Protein AF-A0A4P9YTQ1-F1 (afdb_monomer)

InterPro domains:
  IPR004648 Tetrapeptide transporter, OPT1/isp4 [PTHR22601] (1-137)
  IPR004813 Oligopeptide transporter, OPT superfamily [PF03169] (3-121)
  IPR004813 Oligopeptide transporter, OPT superfamily [TIGR00728] (2-123)

Secondary structure (DSSP, 8-state):
-HHHHHHHH-HHHHHSTT-TTHHHHHHHHHHHHTHHHHHHHHHHSTTSGGGG--HHHHHHHHTTTTT--TTHHHHHHHHHHIIIIIIHHH-HHHHHHHHHHHHHHHHHHHHHHHHHHIIIIITTT-----TTTS-SSS-----

Structure (mmCIF, N/CA/C/O backbone):
data_AF-A0A4P9YTQ1-F1
#
_entry.id   AF-A0A4P9YTQ1-F1
#
loop_
_atom_site.group_PDB
_atom_site.id
_atom_site.type_symbol
_atom_site.label_atom_id
_atom_site.label_alt_id
_atom_site.label_comp_id
_atom_site.label_asym_id
_atom_site.label_entity_id
_atom_site.label_seq_id
_atom_site.pdbx_PDB_ins_code
_atom_site.Cartn_x
_atom_site.Cartn_y
_atom_site.Cartn_z
_atom_site.occupancy
_atom_site.B_iso_or_equiv
_atom_site.auth_seq_id
_atom_site.auth_comp_id
_atom_site.auth_asym_id
_atom_site.auth_atom_id
_atom_site.pdbx_PDB_model_num
ATOM 1 N N . SER A 1 1 ? 4.374 -14.807 -12.878 1.00 40.28 1 SER A N 1
ATOM 2 C CA . SER A 1 1 ? 3.563 -15.947 -13.356 1.00 40.28 1 SER A CA 1
ATOM 3 C C . SER A 1 1 ? 3.804 -17.171 -12.488 1.00 40.28 1 SER A C 1
ATOM 5 O O . SER A 1 1 ? 4.802 -17.851 -12.670 1.00 40.28 1 SER A O 1
ATOM 7 N N . ALA A 1 2 ? 2.936 -17.429 -11.506 1.00 48.66 2 ALA A N 1
ATOM 8 C CA . ALA A 1 2 ? 3.085 -18.565 -10.589 1.00 48.66 2 ALA A CA 1
ATOM 9 C C . ALA A 1 2 ? 2.720 -19.910 -11.252 1.00 48.66 2 ALA A C 1
ATOM 11 O O . ALA A 1 2 ? 3.346 -20.925 -10.969 1.00 48.66 2 ALA A O 1
ATOM 12 N N . SER A 1 3 ? 1.762 -19.917 -12.184 1.00 49.97 3 SER A N 1
ATOM 13 C CA . SER A 1 3 ? 1.232 -21.135 -12.820 1.00 49.97 3 SER A CA 1
ATOM 14 C C . SER A 1 3 ? 2.276 -21.971 -13.569 1.00 49.97 3 SER A C 1
ATOM 16 O O . SER A 1 3 ? 2.170 -23.192 -13.589 1.00 49.97 3 SER A O 1
ATOM 18 N N . VAL A 1 4 ? 3.308 -21.340 -14.135 1.00 54.00 4 VAL A N 1
ATOM 19 C CA . VAL A 1 4 ? 4.373 -22.042 -14.873 1.00 54.00 4 VAL A CA 1
ATOM 20 C C . VAL A 1 4 ? 5.320 -22.788 -13.923 1.00 54.00 4 VAL A C 1
ATOM 22 O O . VAL A 1 4 ? 5.748 -23.895 -14.230 1.00 54.00 4 VAL A O 1
ATOM 25 N N . ILE A 1 5 ? 5.591 -22.232 -12.737 1.00 57.75 5 ILE A N 1
ATOM 26 C CA . ILE A 1 5 ? 6.482 -22.843 -11.735 1.00 57.75 5 ILE A CA 1
ATOM 27 C C . ILE A 1 5 ? 5.791 -24.050 -11.081 1.00 57.75 5 ILE A C 1
ATOM 29 O O . ILE A 1 5 ? 6.356 -25.141 -11.030 1.00 57.75 5 ILE A O 1
ATOM 33 N N . TRP A 1 6 ? 4.537 -23.883 -10.649 1.00 53.69 6 TRP A N 1
ATOM 34 C CA . TRP A 1 6 ? 3.765 -24.948 -9.996 1.00 53.69 6 TRP A CA 1
ATOM 35 C C . TRP A 1 6 ? 3.328 -26.059 -10.965 1.00 53.69 6 TRP A C 1
ATOM 37 O O . TRP A 1 6 ? 3.175 -27.206 -10.550 1.00 53.69 6 TRP A O 1
ATOM 47 N N . GLY A 1 7 ? 3.155 -25.738 -12.254 1.00 60.00 7 GLY A N 1
ATOM 48 C CA . GLY A 1 7 ? 2.747 -26.697 -13.284 1.00 60.00 7 GLY A CA 1
ATOM 49 C C . GLY A 1 7 ? 3.863 -27.631 -13.765 1.00 60.00 7 GLY A C 1
ATOM 50 O O . GLY A 1 7 ? 3.584 -28.780 -14.089 1.00 60.00 7 GLY A O 1
ATOM 51 N N . VAL A 1 8 ? 5.119 -27.170 -13.788 1.00 59.69 8 VAL A N 1
ATOM 52 C CA . VAL A 1 8 ? 6.257 -27.945 -14.327 1.00 59.69 8 VAL A CA 1
ATOM 53 C C . VAL A 1 8 ? 6.943 -28.812 -13.263 1.00 59.69 8 VAL A C 1
ATOM 55 O O . VAL A 1 8 ? 7.460 -29.879 -13.583 1.00 59.69 8 VAL A O 1
ATOM 58 N N . ILE A 1 9 ? 6.947 -28.389 -11.995 1.00 63.56 9 ILE A N 1
ATOM 59 C CA . ILE A 1 9 ? 7.736 -29.050 -10.937 1.00 63.56 9 ILE A CA 1
ATOM 60 C C . ILE A 1 9 ? 6.971 -30.221 -10.287 1.00 63.56 9 ILE A C 1
ATOM 62 O O . ILE A 1 9 ? 7.587 -31.179 -9.819 1.00 63.56 9 ILE A O 1
ATOM 66 N N . GLY A 1 10 ? 5.636 -30.204 -10.330 1.00 60.91 10 GLY A N 1
ATOM 67 C CA . GLY A 1 10 ? 4.782 -31.255 -9.778 1.00 60.91 10 GLY A CA 1
ATOM 68 C C . GLY A 1 10 ? 4.659 -31.198 -8.241 1.00 60.91 10 GLY A C 1
ATOM 69 O O . GLY A 1 10 ? 5.640 -30.944 -7.535 1.00 60.91 10 GLY A O 1
ATOM 70 N N . PRO A 1 11 ? 3.464 -31.465 -7.676 1.00 58.41 11 PRO A N 1
ATOM 71 C CA . PRO A 1 11 ? 3.182 -31.248 -6.253 1.00 58.41 11 PRO A CA 1
ATOM 72 C C . PRO A 1 11 ? 4.056 -32.095 -5.317 1.00 58.41 11 PRO A C 1
ATOM 74 O O . PRO A 1 11 ? 4.454 -31.611 -4.261 1.00 58.41 11 PRO A O 1
ATOM 77 N N . ASN A 1 12 ? 4.445 -33.310 -5.724 1.00 58.66 12 ASN A N 1
ATOM 78 C CA . ASN A 1 12 ? 5.297 -34.187 -4.911 1.00 58.66 12 ASN A CA 1
ATOM 79 C C . ASN A 1 12 ? 6.733 -33.670 -4.740 1.00 58.66 12 ASN A C 1
ATOM 81 O O . ASN A 1 12 ? 7.335 -33.912 -3.699 1.00 58.66 12 ASN A O 1
ATOM 85 N N . ARG A 1 13 ? 7.288 -32.941 -5.718 1.00 61.00 13 ARG A N 1
ATOM 86 C CA . ARG A 1 13 ? 8.648 -32.380 -5.611 1.00 61.00 13 ARG A CA 1
ATOM 87 C C . ARG A 1 13 ? 8.690 -31.025 -4.910 1.00 61.00 13 ARG A C 1
ATOM 89 O O . ARG A 1 13 ? 9.741 -30.638 -4.416 1.00 61.00 13 ARG A O 1
ATOM 96 N N . MET A 1 14 ? 7.561 -30.320 -4.831 1.00 58.59 14 MET A N 1
ATOM 97 C CA . MET A 1 14 ? 7.468 -29.067 -4.077 1.00 58.59 14 MET A CA 1
ATOM 98 C C . MET A 1 14 ? 7.077 -29.313 -2.614 1.00 58.59 14 MET A C 1
ATOM 100 O O . MET A 1 14 ? 7.716 -28.772 -1.718 1.00 58.59 14 MET A O 1
ATOM 104 N N . PHE A 1 15 ? 6.082 -30.165 -2.362 1.00 58.31 15 PHE A N 1
ATOM 105 C CA . PHE A 1 15 ? 5.424 -30.313 -1.057 1.00 58.31 15 PHE A CA 1
ATOM 106 C C . PHE A 1 15 ? 5.556 -31.709 -0.422 1.00 58.31 15 PHE A C 1
ATOM 108 O O . PHE A 1 15 ? 5.059 -31.921 0.681 1.00 58.31 15 PHE A O 1
ATOM 115 N N . GLY A 1 16 ? 6.194 -32.667 -1.103 1.00 62.72 16 GLY A N 1
ATOM 116 C CA . GLY A 1 16 ? 6.436 -34.016 -0.579 1.00 62.72 16 GLY A CA 1
ATOM 117 C C . GLY A 1 16 ? 7.599 -34.090 0.419 1.00 62.72 16 GLY A C 1
ATOM 118 O O . GLY A 1 16 ? 8.229 -33.085 0.742 1.00 62.72 16 GLY A O 1
ATOM 119 N N . SER A 1 17 ? 7.911 -35.300 0.896 1.00 59.66 17 SER A N 1
ATOM 120 C CA . SER A 1 17 ? 8.955 -35.552 1.908 1.00 59.66 17 SER A CA 1
ATOM 121 C C . SER A 1 17 ? 10.378 -35.186 1.468 1.00 59.66 17 SER A C 1
ATOM 123 O O . SER A 1 17 ? 11.227 -34.956 2.320 1.00 59.66 17 SER A O 1
ATOM 125 N N . GLU A 1 18 ? 10.633 -35.113 0.158 1.00 60.06 18 GLU A N 1
ATOM 126 C CA . GLU A 1 18 ? 11.929 -34.728 -0.426 1.00 60.06 18 GLU A CA 1
ATOM 127 C C . GLU A 1 18 ? 11.939 -33.294 -0.998 1.00 60.06 18 GLU A C 1
ATOM 129 O O . GLU A 1 18 ? 12.919 -32.868 -1.606 1.00 60.06 18 GLU A O 1
ATOM 134 N N . GLY A 1 19 ? 10.847 -32.536 -0.840 1.00 59.94 19 GLY A N 1
ATOM 135 C CA . GLY A 1 19 ? 10.723 -31.178 -1.371 1.00 59.94 19 GLY A CA 1
ATOM 136 C C . GLY A 1 19 ? 11.237 -30.109 -0.405 1.00 59.94 19 GLY A C 1
ATOM 137 O O . GLY A 1 19 ? 10.833 -30.066 0.757 1.00 59.94 19 GLY A O 1
ATOM 138 N N . TYR A 1 20 ? 12.053 -29.172 -0.901 1.00 61.22 20 TYR A N 1
ATOM 139 C CA . TYR A 1 20 ? 12.575 -28.037 -0.118 1.00 61.22 20 TYR A CA 1
ATOM 140 C C . TYR A 1 20 ? 11.478 -27.138 0.497 1.00 61.22 20 TYR A C 1
ATOM 142 O O . TYR A 1 20 ? 11.746 -26.424 1.462 1.00 61.22 20 TYR A O 1
ATOM 150 N N . TYR A 1 21 ? 10.239 -27.180 -0.017 1.00 59.28 21 TYR A N 1
ATOM 151 C CA . TYR A 1 21 ? 9.113 -26.365 0.464 1.00 59.28 21 TYR A CA 1
ATOM 152 C C . TYR A 1 21 ? 8.153 -27.103 1.413 1.00 59.28 21 TYR A C 1
ATOM 154 O O . TYR A 1 21 ? 7.146 -26.525 1.822 1.00 59.28 21 TYR A O 1
ATOM 162 N N . SER A 1 22 ? 8.454 -28.337 1.835 1.00 64.81 22 SER A N 1
ATOM 163 C CA . SER A 1 22 ? 7.639 -29.056 2.832 1.00 64.81 22 SER A CA 1
ATOM 164 C C . SER A 1 22 ? 7.547 -28.289 4.164 1.00 64.81 22 SER A C 1
ATOM 166 O O . SER A 1 22 ? 6.474 -28.158 4.754 1.00 64.81 22 SER A O 1
ATOM 168 N N . SER A 1 23 ? 8.639 -27.636 4.579 1.00 65.38 23 SER A N 1
ATOM 169 C CA . SER A 1 23 ? 8.671 -26.757 5.758 1.00 65.38 23 SER A CA 1
ATOM 170 C C . SER A 1 23 ? 7.763 -25.525 5.636 1.00 65.38 23 SER A C 1
ATOM 172 O O . SER A 1 23 ? 7.313 -25.000 6.653 1.00 65.38 23 SER A O 1
ATOM 174 N N . LEU A 1 24 ? 7.446 -25.067 4.416 1.00 65.38 24 LEU A N 1
ATOM 175 C CA . LEU A 1 24 ? 6.514 -23.952 4.201 1.00 65.38 24 LEU A CA 1
ATOM 176 C C . LEU A 1 24 ? 5.069 -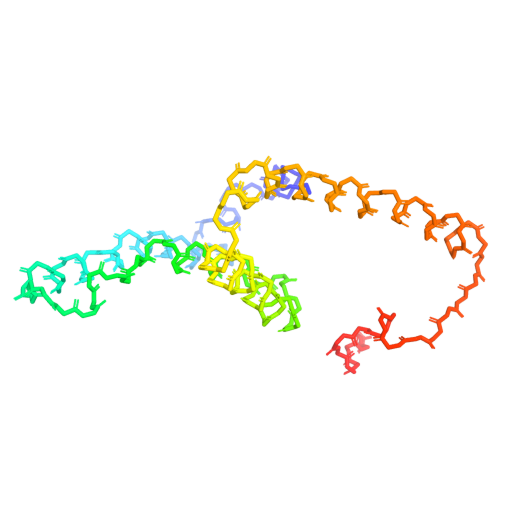24.333 4.547 1.00 65.38 24 LEU A C 1
ATOM 178 O O . LEU A 1 24 ? 4.300 -23.474 4.971 1.00 65.38 24 LEU A O 1
ATOM 182 N N . LEU A 1 25 ? 4.701 -25.611 4.425 1.00 68.88 25 LEU A N 1
ATOM 183 C CA . LEU A 1 25 ? 3.350 -26.081 4.744 1.00 68.88 25 LEU A CA 1
ATOM 184 C C . LEU A 1 25 ? 3.022 -25.907 6.231 1.00 68.88 25 LEU A C 1
ATOM 186 O O . LEU A 1 25 ? 1.889 -25.587 6.584 1.00 68.88 25 LEU A O 1
ATOM 190 N N . TRP A 1 26 ? 4.023 -26.034 7.105 1.00 69.81 26 TRP A N 1
ATOM 191 C CA . TRP A 1 26 ? 3.865 -25.809 8.543 1.00 69.81 26 TRP A CA 1
ATOM 192 C C . TRP A 1 26 ? 3.471 -24.369 8.879 1.00 69.81 26 TRP A C 1
ATOM 194 O O . TRP A 1 26 ? 2.764 -24.140 9.861 1.00 69.81 26 TRP A O 1
ATOM 204 N N . TRP A 1 27 ? 3.825 -23.397 8.035 1.00 71.75 27 TRP A N 1
ATOM 205 C CA . TRP A 1 27 ? 3.419 -22.007 8.231 1.00 71.75 27 TRP A CA 1
ATOM 206 C C . TRP A 1 27 ? 1.921 -21.773 8.006 1.00 71.75 27 TRP A C 1
ATOM 208 O O . TRP A 1 27 ? 1.392 -20.811 8.556 1.00 71.75 27 TRP A O 1
ATOM 218 N N . PHE A 1 28 ? 1.200 -22.664 7.308 1.00 70.75 28 PHE A N 1
ATOM 219 C CA . PHE A 1 28 ? -0.270 -22.620 7.287 1.00 70.75 28 PHE A CA 1
ATOM 220 C C . PHE A 1 28 ? -0.860 -22.921 8.667 1.00 70.75 28 PHE A C 1
ATOM 222 O O . PHE A 1 28 ? -1.783 -22.235 9.102 1.00 70.75 28 PHE A O 1
ATOM 229 N N . LEU A 1 29 ? -0.302 -23.905 9.380 1.00 73.44 29 LEU A N 1
ATOM 230 C CA . LEU A 1 29 ? -0.721 -24.225 10.746 1.00 73.44 29 LEU A CA 1
ATOM 231 C C . LEU A 1 29 ? -0.346 -23.104 11.713 1.00 73.44 29 LEU A C 1
ATOM 233 O O . LEU A 1 29 ? -1.161 -22.721 12.546 1.00 73.44 29 LEU A O 1
ATOM 237 N N . VAL A 1 30 ? 0.844 -22.519 11.562 1.00 72.50 30 VAL A N 1
ATOM 238 C CA . VAL A 1 30 ? 1.241 -21.336 12.338 1.00 72.50 30 VAL A CA 1
ATOM 239 C C . VAL A 1 30 ? 0.291 -20.169 12.052 1.00 72.50 30 VAL A C 1
ATOM 241 O O . VAL A 1 30 ? -0.238 -19.583 12.987 1.00 72.50 30 VAL A O 1
ATOM 244 N N . GLY A 1 31 ? -0.021 -19.872 10.789 1.00 67.38 31 GLY A N 1
ATOM 245 C CA . GLY A 1 31 ? -0.969 -18.816 10.418 1.00 67.38 31 GLY A CA 1
ATOM 246 C C . GLY A 1 31 ? -2.385 -19.036 10.964 1.00 67.38 31 GLY A C 1
ATOM 247 O O . GLY A 1 31 ? -3.036 -18.073 11.362 1.00 67.38 31 GLY A O 1
ATOM 248 N N . LEU A 1 32 ? -2.840 -20.291 11.051 1.00 73.75 32 LEU A N 1
ATOM 249 C CA . LEU A 1 32 ? -4.118 -20.666 11.668 1.00 73.75 32 LEU A CA 1
ATOM 250 C C . LEU A 1 32 ? -4.091 -20.507 13.196 1.00 73.75 32 LEU A C 1
ATOM 252 O O . LEU A 1 32 ? -5.073 -20.071 13.796 1.00 73.75 32 LEU A O 1
ATOM 256 N N . LEU A 1 33 ? -2.975 -20.865 13.834 1.00 77.19 33 LEU A N 1
ATOM 257 C CA . LEU A 1 33 ? -2.848 -20.876 15.289 1.00 77.19 33 LEU A CA 1
ATOM 258 C C . LEU A 1 33 ? -2.502 -19.508 15.874 1.00 77.19 33 LEU A C 1
ATOM 260 O O . LEU A 1 33 ? -2.931 -19.227 16.983 1.00 77.19 33 LEU A O 1
ATOM 264 N N . VAL A 1 34 ? -1.786 -18.638 15.160 1.00 74.19 34 VAL A N 1
ATOM 265 C CA . VAL A 1 34 ? -1.391 -17.300 15.637 1.00 74.19 34 VAL A CA 1
ATOM 266 C C . VAL A 1 34 ? -2.563 -16.366 16.001 1.00 74.19 34 VAL A C 1
ATOM 268 O O . VAL A 1 34 ? -2.429 -15.651 16.995 1.00 74.19 34 VAL A O 1
ATOM 271 N N . PRO A 1 35 ? -3.726 -16.329 15.318 1.00 70.06 35 PRO A N 1
ATOM 272 C CA . PRO A 1 35 ? -4.844 -15.492 15.765 1.00 70.06 35 PRO A CA 1
ATOM 273 C C . PRO A 1 35 ? -5.494 -15.985 17.071 1.00 70.06 35 PRO A C 1
ATOM 275 O O . PRO A 1 35 ? -6.095 -15.184 17.785 1.00 70.06 35 PRO A O 1
ATOM 278 N N . VAL A 1 36 ? -5.357 -17.269 17.424 1.00 74.69 36 VAL A N 1
ATOM 279 C CA . VAL A 1 36 ? -5.988 -17.883 18.607 1.00 74.69 36 VAL A CA 1
ATOM 280 C C . VAL A 1 36 ? -5.480 -17.307 19.944 1.00 74.69 36 VAL A C 1
ATOM 282 O O . VAL A 1 36 ? -6.319 -16.894 20.749 1.00 74.69 36 VAL A O 1
ATOM 285 N N . PRO A 1 37 ? -4.162 -17.206 20.223 1.00 71.56 37 PRO A N 1
ATOM 286 C CA . PRO A 1 37 ? -3.665 -16.603 21.456 1.00 71.56 37 PRO A CA 1
ATOM 287 C C . PRO A 1 37 ? -3.964 -15.103 21.530 1.00 71.56 37 PRO A C 1
ATOM 289 O O . PRO A 1 37 ? -4.290 -14.616 22.609 1.00 71.56 37 PRO A O 1
ATOM 292 N N . PHE A 1 38 ? -3.934 -14.374 20.408 1.00 67.31 38 PHE A N 1
ATOM 293 C CA . PHE A 1 38 ? -4.296 -12.951 20.380 1.00 67.31 38 PHE A CA 1
ATOM 294 C C . PHE A 1 38 ? -5.790 -12.721 20.650 1.00 67.31 38 PHE A C 1
ATOM 296 O O . PHE A 1 38 ? -6.149 -11.789 21.369 1.00 67.31 38 PHE A O 1
ATOM 303 N N . TRP A 1 39 ? -6.661 -13.599 20.147 1.00 67.25 39 TRP A N 1
ATOM 304 C CA . TRP A 1 39 ? -8.092 -13.584 20.454 1.00 67.25 39 TRP A CA 1
ATOM 305 C C . TRP A 1 39 ? -8.386 -13.959 21.916 1.00 67.25 39 TRP A C 1
ATOM 307 O O . TRP A 1 39 ? -9.221 -13.335 22.568 1.00 67.25 39 TRP A O 1
ATOM 317 N N . LEU A 1 40 ? -7.667 -14.937 22.474 1.00 71.81 40 LEU A N 1
ATOM 318 C CA . LEU A 1 40 ? -7.764 -15.285 23.897 1.0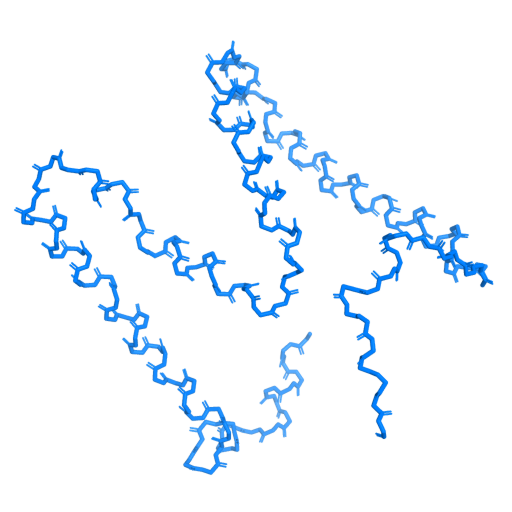0 71.81 40 LEU A CA 1
ATOM 319 C C . LEU A 1 40 ? -7.294 -14.137 24.803 1.00 71.81 40 LEU A C 1
ATOM 321 O O . LEU A 1 40 ? -7.957 -13.836 25.798 1.00 71.81 40 LEU A O 1
ATOM 325 N N . LEU A 1 41 ? -6.190 -13.466 24.453 1.00 68.44 41 LEU A N 1
ATOM 326 C CA . LEU A 1 41 ? -5.675 -12.321 25.209 1.00 68.44 41 LEU A CA 1
ATOM 327 C C . LEU A 1 41 ? -6.635 -11.125 25.165 1.00 68.44 41 LEU A C 1
ATOM 329 O O . LEU A 1 41 ? -6.893 -10.520 26.207 1.00 68.44 41 LEU A O 1
ATOM 333 N N . SER A 1 42 ? -7.203 -10.808 23.996 1.00 64.50 42 SER A N 1
ATOM 334 C CA . SER A 1 42 ? -8.146 -9.688 23.845 1.00 64.50 42 SER A CA 1
ATOM 335 C C . SER A 1 42 ? -9.461 -9.910 24.598 1.00 64.50 42 SER A C 1
ATOM 337 O O . SER A 1 42 ? -10.093 -8.949 25.042 1.00 64.50 42 SER A O 1
ATOM 339 N N . ARG A 1 43 ? -9.848 -11.177 24.802 1.00 66.75 43 ARG A N 1
ATOM 340 C CA . ARG A 1 43 ? -11.026 -11.574 25.583 1.00 66.75 43 ARG A CA 1
ATOM 341 C C . ARG A 1 43 ? -10.773 -11.587 27.093 1.00 66.75 43 ARG A C 1
ATOM 343 O O . ARG A 1 43 ? -11.717 -11.402 27.857 1.00 66.75 43 ARG A O 1
ATOM 350 N N . ARG A 1 44 ? -9.525 -11.794 27.535 1.00 70.69 44 ARG A N 1
ATOM 351 C CA . ARG A 1 44 ? -9.155 -11.811 28.963 1.00 70.69 44 ARG A CA 1
ATOM 352 C C . ARG A 1 44 ? -8.856 -10.424 29.538 1.00 70.69 44 ARG A C 1
ATOM 354 O O . ARG A 1 44 ? -9.077 -10.226 30.728 1.00 70.69 44 ARG A O 1
ATOM 361 N N . PHE A 1 45 ? -8.428 -9.473 28.708 1.00 67.31 45 PHE A N 1
ATOM 362 C CA . PHE A 1 45 ? -8.215 -8.075 29.099 1.00 67.31 45 PHE A CA 1
ATOM 363 C C . PHE A 1 45 ? -9.111 -7.121 28.288 1.00 67.31 45 PHE A C 1
ATOM 365 O O . PHE A 1 45 ? -8.643 -6.470 27.348 1.00 67.31 45 PHE A O 1
ATOM 372 N N . PRO A 1 46 ? -10.416 -7.032 28.616 1.00 56.69 46 PRO A N 1
ATOM 373 C CA . PRO A 1 46 ? -11.297 -6.066 27.978 1.00 56.69 46 PRO A CA 1
AT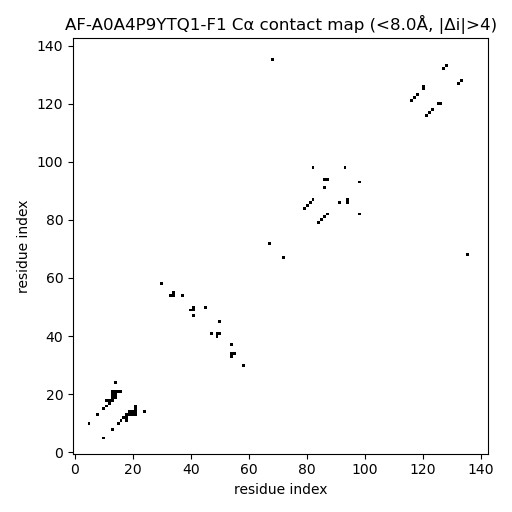OM 374 C C . PRO A 1 46 ? -10.895 -4.635 28.376 1.00 56.69 46 PRO A C 1
ATOM 376 O O . PRO A 1 46 ? -10.873 -4.304 29.558 1.00 56.69 46 PRO A O 1
ATOM 379 N N . GLY A 1 47 ? -10.565 -3.790 27.392 1.00 63.12 47 GLY A N 1
ATOM 380 C CA . GLY A 1 47 ? -10.245 -2.367 27.598 1.00 63.12 47 GLY A CA 1
ATOM 381 C C . GLY A 1 47 ? -8.772 -1.965 27.442 1.00 63.12 47 GLY A C 1
ATOM 382 O O . GLY A 1 47 ? -8.442 -0.795 27.616 1.00 63.12 47 GLY A O 1
ATOM 383 N N . THR A 1 48 ? -7.870 -2.888 27.099 1.00 63.50 48 THR A N 1
ATOM 384 C CA . THR A 1 48 ? -6.453 -2.571 26.830 1.00 63.50 48 THR A CA 1
ATOM 385 C C . THR A 1 48 ? -6.201 -2.331 25.334 1.00 63.50 48 THR A C 1
ATOM 387 O O . THR A 1 48 ? -6.932 -2.841 24.485 1.00 63.50 48 THR A O 1
ATOM 390 N N . TRP A 1 49 ? -5.124 -1.608 24.990 1.00 65.12 49 TRP A N 1
ATOM 391 C CA . TRP A 1 49 ? -4.692 -1.332 23.603 1.00 65.12 49 TRP A CA 1
ATOM 392 C C . TRP A 1 49 ? -4.597 -2.585 22.704 1.00 65.12 49 TRP A C 1
ATOM 394 O O . TRP A 1 49 ? -4.734 -2.488 21.486 1.00 65.12 49 TRP A O 1
ATOM 404 N N . LEU A 1 50 ? -4.452 -3.773 23.300 1.00 60.00 50 LEU A N 1
ATOM 405 C CA . LEU A 1 50 ? -4.406 -5.057 22.602 1.00 60.00 50 LEU A CA 1
ATOM 406 C C . LEU A 1 50 ? -5.653 -5.364 21.752 1.00 60.00 50 LEU A C 1
ATOM 408 O O . LEU A 1 50 ? -5.551 -6.155 20.820 1.00 60.00 50 LEU A O 1
ATOM 412 N N . GLN A 1 51 ? -6.806 -4.738 22.012 1.00 60.31 51 GLN A N 1
ATOM 413 C CA . GLN A 1 51 ? -7.999 -4.892 21.164 1.00 60.31 51 GLN A CA 1
ATOM 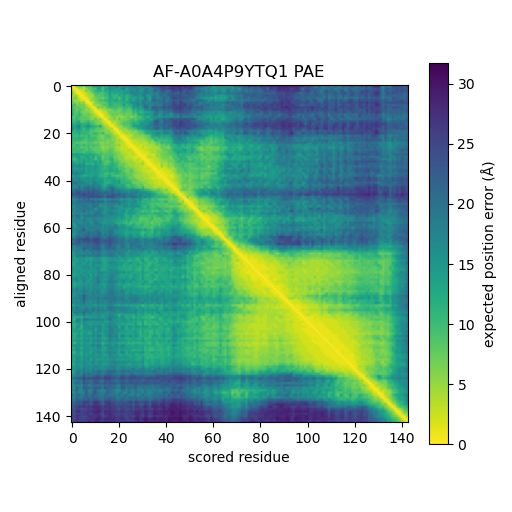414 C C . GLN A 1 51 ? -7.878 -4.196 19.798 1.00 60.31 51 GLN A C 1
ATOM 416 O O . GLN A 1 51 ? -8.585 -4.569 18.867 1.00 60.31 51 GLN A O 1
ATOM 421 N N . TYR A 1 52 ? -6.976 -3.219 19.660 1.00 63.47 52 TYR A N 1
ATOM 422 C CA . TYR A 1 52 ? -6.728 -2.516 18.395 1.00 63.47 52 TYR A CA 1
ATOM 423 C C . TYR A 1 52 ? -5.689 -3.225 17.512 1.00 63.47 52 TYR A C 1
ATOM 425 O O . TYR A 1 52 ? -5.456 -2.817 16.374 1.00 63.47 52 TYR A O 1
ATOM 433 N N . ILE A 1 53 ? -5.051 -4.287 18.018 1.00 62.25 53 ILE A N 1
ATOM 434 C CA . ILE A 1 53 ? -4.063 -5.069 17.275 1.00 62.25 53 ILE A CA 1
ATOM 435 C C . ILE A 1 53 ? -4.797 -6.146 16.474 1.00 62.25 53 ILE A C 1
ATOM 437 O O . ILE A 1 53 ? -5.141 -7.212 16.981 1.00 62.25 53 ILE A O 1
ATOM 441 N N . HIS A 1 54 ? -5.014 -5.881 15.187 1.00 64.06 54 HIS A N 1
ATOM 442 C CA . HIS A 1 54 ? -5.537 -6.877 14.257 1.00 64.06 54 HIS A CA 1
ATOM 443 C C . HIS A 1 54 ? -4.407 -7.790 13.765 1.00 64.06 54 HIS A C 1
ATOM 445 O O . HIS A 1 54 ? -3.797 -7.559 12.723 1.00 64.06 54 HIS A O 1
ATOM 451 N N . THR A 1 55 ? -4.153 -8.869 14.505 1.00 60.81 55 THR A N 1
ATOM 452 C CA . THR A 1 55 ? -3.193 -9.934 14.161 1.00 60.81 55 THR A CA 1
ATOM 453 C C . THR A 1 55 ? -3.255 -10.413 12.700 1.00 60.81 55 THR A C 1
ATOM 455 O O . THR A 1 55 ? -2.191 -10.515 12.090 1.00 60.81 55 THR A O 1
ATOM 458 N N . PRO A 1 56 ? -4.431 -10.654 12.076 1.00 62.66 56 PRO A N 1
ATOM 459 C CA . PRO A 1 56 ? -4.476 -11.055 10.665 1.00 62.66 56 PRO A CA 1
ATOM 460 C C . PRO A 1 56 ? -3.992 -9.963 9.698 1.00 62.66 56 PRO A C 1
ATOM 462 O O . PRO A 1 56 ? -3.407 -10.284 8.668 1.00 62.66 56 PRO A O 1
ATOM 465 N N . VAL A 1 57 ? -4.174 -8.681 10.033 1.00 64.56 57 VAL A N 1
ATOM 466 C CA . VAL A 1 57 ? -3.690 -7.555 9.214 1.00 64.56 57 VAL A CA 1
ATOM 467 C C . VAL A 1 57 ? -2.167 -7.468 9.279 1.00 64.56 57 VAL A C 1
ATOM 469 O O . VAL A 1 57 ? -1.521 -7.268 8.256 1.00 64.56 57 VAL A O 1
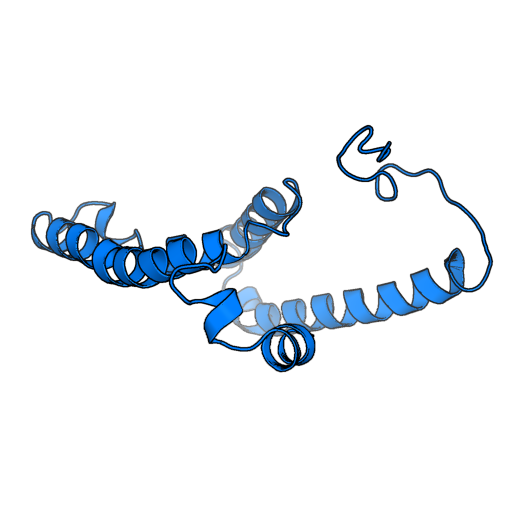ATOM 472 N N . ILE A 1 58 ? -1.587 -7.680 10.463 1.00 66.88 58 ILE A N 1
ATOM 473 C CA . ILE A 1 58 ? -0.131 -7.679 10.655 1.00 66.88 58 ILE A CA 1
ATOM 474 C C . ILE A 1 58 ? 0.509 -8.857 9.916 1.00 66.88 58 ILE A C 1
ATOM 476 O O . ILE A 1 58 ? 1.445 -8.651 9.148 1.00 66.88 58 ILE A O 1
ATOM 480 N N . LEU A 1 59 ? -0.030 -10.069 10.085 1.00 63.94 59 LEU A N 1
ATOM 481 C CA . LEU A 1 59 ? 0.463 -11.257 9.383 1.00 63.94 59 LEU A CA 1
ATOM 482 C C . LEU A 1 59 ? 0.347 -11.117 7.859 1.00 63.94 59 LEU A C 1
ATOM 484 O O . LEU A 1 59 ? 1.284 -11.460 7.137 1.00 63.94 59 LEU A O 1
ATOM 488 N N . GLY A 1 60 ? -0.769 -10.567 7.370 1.00 61.22 60 GLY A N 1
ATOM 489 C CA . GLY A 1 60 ? -0.967 -10.272 5.951 1.00 61.22 60 GLY A CA 1
ATOM 490 C C . GLY A 1 60 ? 0.021 -9.233 5.413 1.00 61.22 60 GLY A C 1
ATOM 491 O O . GLY A 1 60 ? 0.591 -9.432 4.344 1.00 61.22 60 GLY A O 1
ATOM 492 N N . ALA A 1 61 ? 0.295 -8.166 6.168 1.00 59.47 61 ALA A N 1
ATOM 493 C CA . ALA A 1 61 ? 1.268 -7.142 5.783 1.00 59.47 61 ALA A CA 1
ATOM 494 C C . ALA A 1 61 ? 2.708 -7.689 5.720 1.00 59.47 61 ALA A C 1
ATOM 496 O O . ALA A 1 61 ? 3.482 -7.301 4.843 1.00 59.47 61 ALA A O 1
ATOM 497 N N 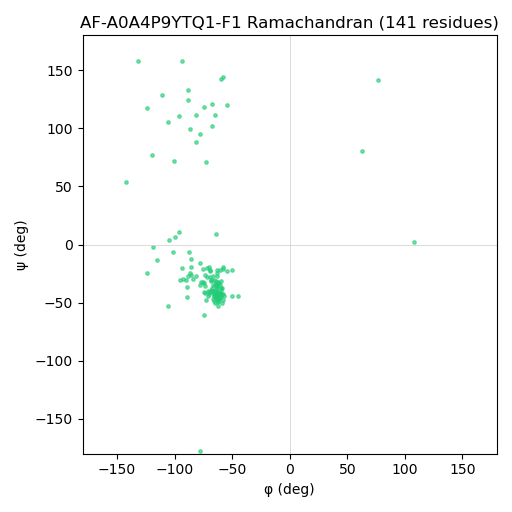. THR A 1 62 ? 3.060 -8.631 6.602 1.00 60.91 62 THR A N 1
ATOM 498 C CA . THR A 1 62 ? 4.370 -9.306 6.594 1.00 60.91 62 THR A CA 1
ATOM 499 C C . THR A 1 62 ? 4.503 -10.398 5.528 1.00 60.91 62 THR A C 1
ATOM 501 O O . THR A 1 62 ? 5.618 -10.793 5.202 1.00 60.91 62 THR A O 1
ATOM 504 N N . ALA A 1 63 ? 3.407 -10.879 4.931 1.00 59.03 63 ALA A N 1
ATOM 505 C CA . ALA A 1 63 ? 3.464 -11.924 3.902 1.00 59.03 63 ALA A CA 1
ATOM 506 C C . ALA A 1 63 ? 4.099 -11.441 2.580 1.00 59.03 63 ALA A C 1
ATOM 508 O O . ALA A 1 63 ? 4.613 -12.247 1.807 1.00 59.03 63 ALA A O 1
ATOM 509 N N . ILE A 1 64 ? 4.103 -10.126 2.335 1.00 56.94 64 ILE A N 1
ATOM 510 C CA . ILE A 1 64 ? 4.676 -9.481 1.138 1.00 56.94 64 ILE A CA 1
ATOM 511 C C . ILE A 1 64 ? 6.113 -8.983 1.413 1.00 56.94 64 ILE A C 1
ATOM 513 O O . ILE A 1 64 ? 6.699 -8.255 0.621 1.00 56.94 64 ILE A O 1
ATOM 517 N N . MET A 1 65 ? 6.700 -9.380 2.545 1.00 54.12 65 MET A N 1
ATOM 518 C CA . MET A 1 65 ? 8.038 -8.968 2.978 1.00 54.12 65 MET A CA 1
ATOM 519 C C . MET A 1 65 ? 9.219 -9.589 2.222 1.00 54.12 65 MET A C 1
ATOM 521 O O . MET A 1 65 ? 10.238 -8.911 2.130 1.00 54.12 65 MET A O 1
ATOM 525 N N . PRO A 1 66 ? 9.139 -10.789 1.610 1.00 53.22 66 PRO A N 1
ATOM 526 C CA . PRO A 1 66 ? 10.286 -11.318 0.872 1.00 53.22 66 PRO A CA 1
ATOM 527 C C . PRO A 1 66 ? 10.720 -10.500 -0.370 1.00 53.22 66 PRO A C 1
ATOM 529 O O . PRO A 1 66 ? 11.913 -10.507 -0.657 1.00 53.22 66 PRO A O 1
ATOM 532 N N . PRO A 1 67 ? 9.827 -9.807 -1.117 1.00 53.81 67 PRO A N 1
ATOM 533 C CA . PRO A 1 67 ? 10.230 -8.999 -2.281 1.00 53.81 67 PRO A CA 1
ATOM 534 C C . PRO A 1 67 ? 10.325 -7.474 -2.062 1.00 53.81 67 PRO A C 1
ATOM 536 O O . PRO A 1 67 ? 10.715 -6.773 -2.995 1.00 53.81 67 PRO A O 1
ATOM 539 N N . ALA A 1 68 ? 9.933 -6.926 -0.907 1.00 55.72 68 ALA A N 1
ATOM 540 C CA . ALA A 1 68 ? 9.835 -5.474 -0.731 1.00 55.72 68 ALA A CA 1
ATOM 541 C C . ALA A 1 68 ? 11.159 -4.858 -0.248 1.00 55.72 68 ALA A C 1
ATOM 543 O O . ALA A 1 68 ? 11.688 -5.230 0.800 1.00 55.72 68 ALA A O 1
ATOM 544 N N . GLN A 1 69 ? 11.677 -3.878 -0.997 1.00 58.62 69 GLN A N 1
ATOM 545 C CA . GLN A 1 69 ? 12.862 -3.114 -0.601 1.00 58.62 69 GLN A CA 1
ATOM 546 C C . GLN A 1 69 ? 12.629 -2.435 0.766 1.00 58.62 69 GLN A C 1
ATOM 548 O O . GLN A 1 69 ? 11.516 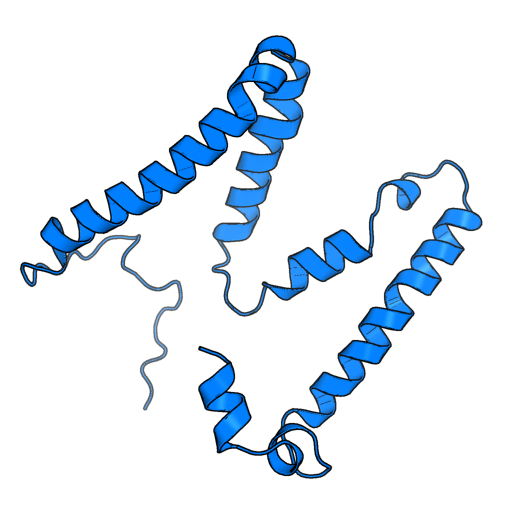-1.956 1.016 1.00 58.62 69 GLN A O 1
ATOM 553 N N . PRO A 1 70 ? 13.647 -2.319 1.647 1.00 60.28 70 PRO A N 1
ATOM 554 C CA . PRO A 1 70 ? 13.496 -1.753 2.996 1.00 60.28 70 PRO A CA 1
ATOM 555 C C . PRO A 1 70 ? 12.876 -0.347 3.030 1.00 60.28 70 PRO A C 1
ATOM 557 O O . PRO A 1 70 ? 12.284 0.048 4.032 1.00 60.28 70 PRO A O 1
ATOM 560 N N . VAL A 1 71 ? 12.973 0.397 1.925 1.00 67.31 71 VAL A N 1
ATOM 561 C CA . VAL A 1 71 ? 12.401 1.740 1.745 1.00 67.31 71 VAL A CA 1
ATOM 562 C C . VAL A 1 71 ? 10.882 1.756 1.531 1.00 67.31 71 VAL A C 1
ATOM 564 O O . VAL A 1 71 ? 10.237 2.775 1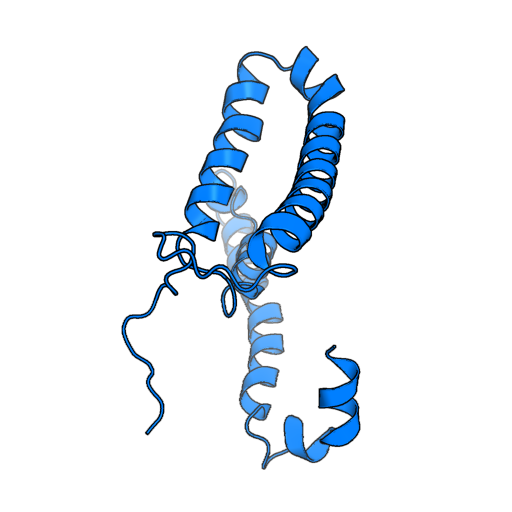.782 1.00 67.31 71 VAL A O 1
ATOM 567 N N . MET A 1 72 ? 10.273 0.647 1.103 1.00 69.62 72 MET A N 1
ATOM 568 C CA . MET A 1 72 ? 8.840 0.594 0.787 1.00 69.62 72 MET A CA 1
ATOM 569 C C . MET A 1 72 ? 7.959 0.696 2.037 1.00 69.62 72 MET A C 1
ATOM 571 O O . MET A 1 72 ? 6.979 1.439 2.048 1.00 69.62 72 MET A O 1
ATOM 575 N N . TYR A 1 73 ? 8.329 0.006 3.115 1.00 70.19 73 TYR A N 1
ATOM 576 C CA . TYR A 1 73 ? 7.580 -0.009 4.374 1.00 70.19 73 TYR A CA 1
ATOM 577 C C . TYR A 1 73 ? 7.465 1.349 5.078 1.00 70.19 73 TYR A C 1
ATOM 579 O O . TYR A 1 73 ? 6.336 1.754 5.376 1.00 70.19 73 TYR A O 1
ATOM 587 N N . PRO A 1 74 ? 8.565 2.085 5.342 1.00 78.44 74 PRO A N 1
ATOM 588 C CA . PRO A 1 74 ? 8.465 3.399 5.967 1.00 78.44 74 PRO A CA 1
ATOM 589 C C . PRO A 1 74 ? 7.704 4.377 5.071 1.00 78.44 74 PRO A C 1
ATOM 591 O O . PRO A 1 74 ? 6.930 5.181 5.579 1.00 78.44 74 PRO A O 1
ATOM 594 N N . THR A 1 75 ? 7.848 4.272 3.747 1.00 79.00 75 THR A N 1
ATOM 595 C CA . THR A 1 75 ? 7.129 5.132 2.800 1.00 79.00 75 THR A CA 1
ATOM 596 C C . THR A 1 75 ? 5.627 4.857 2.830 1.00 79.00 75 THR A C 1
ATOM 598 O O . THR A 1 75 ? 4.839 5.792 2.957 1.00 79.00 75 THR A O 1
ATOM 601 N N . TRP A 1 76 ? 5.209 3.587 2.799 1.00 78.75 76 TRP A N 1
ATOM 602 C CA . TRP A 1 76 ? 3.795 3.222 2.915 1.00 78.75 76 TRP A CA 1
ATOM 603 C C . TRP A 1 76 ? 3.207 3.667 4.255 1.00 78.75 76 TRP A C 1
ATOM 605 O O . TRP A 1 76 ? 2.120 4.243 4.288 1.00 78.75 76 TRP A O 1
ATOM 615 N N . PHE A 1 77 ? 3.947 3.479 5.350 1.00 81.81 77 PHE A N 1
ATOM 616 C CA . PHE A 1 77 ? 3.526 3.939 6.669 1.00 81.81 77 PHE A CA 1
ATOM 617 C C . PHE A 1 77 ? 3.383 5.464 6.729 1.00 81.81 77 PHE A C 1
ATOM 619 O O . PHE A 1 77 ? 2.374 5.958 7.222 1.00 81.81 77 PHE A O 1
ATOM 626 N N . LEU A 1 78 ? 4.348 6.216 6.193 1.00 85.25 78 LEU A N 1
ATOM 627 C CA . LEU A 1 78 ? 4.310 7.680 6.153 1.00 85.25 78 LEU A CA 1
ATOM 628 C C . LEU A 1 78 ? 3.130 8.194 5.328 1.00 85.25 78 LEU A C 1
ATOM 630 O O . LEU A 1 78 ? 2.374 9.041 5.803 1.00 85.25 78 LEU A O 1
ATOM 634 N N . VAL A 1 79 ? 2.938 7.664 4.118 1.00 85.56 79 VAL A N 1
ATOM 635 C CA . VAL A 1 79 ? 1.816 8.044 3.247 1.00 85.56 79 VAL A CA 1
ATOM 636 C C . VAL A 1 79 ? 0.490 7.683 3.917 1.00 85.56 79 VAL A C 1
ATOM 638 O O . VAL A 1 79 ? -0.398 8.529 4.017 1.00 85.56 79 VAL A O 1
ATOM 641 N N . GLY A 1 80 ? 0.376 6.469 4.459 1.00 84.75 80 GLY A N 1
ATOM 642 C CA . GLY A 1 80 ? -0.793 6.027 5.214 1.00 84.75 80 GLY A CA 1
ATOM 643 C C . GLY A 1 80 ? -1.086 6.933 6.409 1.00 84.75 80 GLY A C 1
ATOM 644 O O . GLY A 1 80 ? -2.222 7.354 6.592 1.00 84.75 80 GLY A O 1
ATOM 645 N N . PHE A 1 81 ? -0.072 7.317 7.182 1.00 85.94 81 PHE A N 1
ATOM 646 C CA . PHE A 1 81 ? -0.226 8.221 8.319 1.00 85.94 81 PHE A CA 1
ATOM 647 C C . PHE A 1 81 ? -0.693 9.618 7.887 1.00 85.94 81 PHE A C 1
ATOM 649 O O . PHE A 1 81 ? -1.643 10.159 8.451 1.00 85.94 81 PHE A O 1
ATOM 656 N N . ILE A 1 82 ? -0.094 10.201 6.848 1.00 86.88 82 ILE A N 1
ATOM 657 C CA . ILE A 1 82 ? -0.488 11.530 6.359 1.00 86.88 82 ILE A CA 1
ATOM 658 C C . ILE A 1 82 ? -1.944 11.515 5.876 1.00 86.88 82 ILE A C 1
ATOM 660 O O . ILE A 1 82 ? -2.743 12.355 6.296 1.00 86.88 82 ILE A O 1
ATOM 664 N N . PHE A 1 83 ? -2.324 10.549 5.039 1.00 82.62 83 PHE A N 1
ATOM 665 C CA . PHE A 1 83 ? -3.673 10.502 4.475 1.00 82.62 83 PHE A CA 1
ATOM 666 C C . PHE A 1 83 ? -4.729 10.065 5.487 1.00 82.62 83 PHE A C 1
ATOM 668 O O . PHE A 1 83 ? -5.805 10.661 5.544 1.00 82.62 83 PHE A O 1
ATOM 675 N N . GLN A 1 84 ? -4.430 9.060 6.308 1.00 82.06 84 GLN A N 1
ATOM 676 C CA . GLN A 1 84 ? -5.410 8.445 7.198 1.00 82.06 84 GLN A CA 1
ATOM 677 C C . GLN A 1 84 ? -5.504 9.129 8.565 1.00 82.06 84 GLN A C 1
ATOM 679 O O . GLN A 1 84 ? -6.569 9.086 9.176 1.00 82.06 84 GLN A O 1
ATOM 684 N N . PHE A 1 85 ? -4.432 9.769 9.048 1.00 80.44 85 PHE A N 1
ATOM 685 C CA . PHE A 1 85 ? -4.413 10.438 10.353 1.00 80.44 85 PHE A CA 1
ATOM 686 C C . PHE A 1 85 ? -4.472 11.962 10.226 1.00 80.44 85 PHE A C 1
ATOM 688 O O . PHE A 1 85 ? -5.351 12.591 10.815 1.00 80.44 85 PHE A O 1
ATOM 695 N N . VAL A 1 86 ? -3.581 12.571 9.437 1.00 85.19 86 VAL A N 1
ATOM 696 C CA . VAL A 1 86 ? -3.496 14.039 9.334 1.00 85.19 86 VAL A CA 1
ATOM 697 C C . VAL A 1 86 ? -4.661 14.584 8.507 1.00 85.19 86 VAL A C 1
ATOM 699 O O . VAL A 1 86 ? -5.499 15.329 9.016 1.00 85.19 86 VAL A O 1
ATOM 702 N N . ILE A 1 87 ? -4.777 14.183 7.243 1.00 83.25 87 ILE A N 1
ATOM 703 C CA . ILE A 1 87 ? -5.791 14.734 6.333 1.00 83.25 87 ILE A CA 1
ATOM 704 C C . ILE A 1 87 ? -7.207 14.392 6.810 1.00 83.25 87 ILE A C 1
ATOM 706 O O . ILE A 1 87 ? -8.087 15.256 6.779 1.00 83.25 87 ILE A O 1
ATOM 710 N N . TYR A 1 88 ? -7.412 13.182 7.334 1.00 82.44 88 TYR A N 1
ATOM 711 C CA . TYR A 1 88 ? -8.682 12.785 7.941 1.00 82.44 88 TYR A CA 1
ATOM 712 C C . TYR A 1 88 ? -9.092 13.697 9.111 1.00 82.44 88 TYR A C 1
ATOM 714 O O . TYR A 1 88 ? -10.250 14.106 9.194 1.00 82.44 88 TYR A O 1
ATOM 722 N N . ARG A 1 89 ? -8.149 14.065 9.995 1.00 80.69 89 ARG A N 1
ATOM 723 C CA . ARG A 1 89 ? -8.430 14.876 11.192 1.00 80.69 89 ARG A CA 1
ATOM 724 C C . ARG A 1 89 ? -8.603 16.366 10.894 1.00 80.69 89 ARG A C 1
ATOM 726 O O . ARG A 1 89 ? -9.419 17.009 11.544 1.00 80.69 89 ARG A O 1
ATOM 733 N N . TYR A 1 90 ? -7.871 16.915 9.923 1.00 83.62 90 TYR A N 1
ATOM 734 C CA . TYR A 1 90 ? -7.929 18.348 9.600 1.00 83.62 90 TYR A CA 1
ATOM 735 C C . TYR A 1 90 ? -8.947 18.698 8.503 1.00 83.62 90 TYR A C 1
ATOM 737 O O . TYR A 1 90 ? -9.466 19.815 8.489 1.00 83.62 90 TYR A O 1
ATOM 745 N N . ARG A 1 91 ? -9.236 17.790 7.555 1.00 84.62 91 ARG A N 1
ATOM 746 C CA . ARG A 1 91 ? -10.069 18.069 6.365 1.00 84.62 91 ARG A CA 1
ATOM 747 C C . ARG A 1 91 ? -10.968 16.886 5.981 1.00 84.62 91 ARG A C 1
ATOM 749 O O . ARG A 1 91 ? -11.011 16.472 4.824 1.00 84.62 91 ARG A O 1
ATOM 756 N N . HIS A 1 92 ? -11.752 16.395 6.939 1.00 82.38 92 HIS A N 1
ATOM 757 C CA . HIS A 1 92 ? -12.643 15.233 6.782 1.00 82.38 92 HIS A CA 1
ATOM 758 C C . HIS A 1 92 ? -13.570 15.289 5.549 1.00 82.38 92 HIS A C 1
ATOM 760 O O . HIS A 1 92 ? -13.662 14.322 4.790 1.00 82.38 92 HIS A O 1
ATOM 766 N N . GLN A 1 93 ? -14.195 16.444 5.284 1.00 84.00 93 GLN A N 1
ATOM 767 C CA . GLN A 1 93 ? -15.089 16.620 4.128 1.00 84.00 93 GLN A CA 1
ATOM 768 C C . GLN A 1 93 ? -14.366 16.462 2.782 1.00 84.00 93 GLN A C 1
ATOM 770 O O . GLN A 1 93 ? -14.918 15.901 1.837 1.00 84.00 93 GLN A O 1
ATOM 775 N N . TRP A 1 94 ? -13.121 16.940 2.691 1.00 86.38 94 TRP A N 1
ATOM 776 C CA . TRP A 1 94 ? -12.303 16.766 1.491 1.00 86.38 94 TRP A CA 1
ATOM 777 C C . TRP A 1 94 ? -11.868 15.309 1.347 1.00 86.38 94 TRP A C 1
ATOM 779 O O . TRP A 1 94 ? -11.991 14.734 0.268 1.00 86.38 94 TRP A O 1
ATOM 789 N N . TRP A 1 95 ? -11.431 14.697 2.449 1.00 87.00 95 TRP A N 1
ATOM 790 C CA . TRP A 1 95 ? -10.979 13.310 2.471 1.00 87.00 95 TRP A CA 1
ATOM 791 C C . TRP A 1 95 ? -12.067 12.348 1.977 1.00 87.00 95 TRP A C 1
ATOM 793 O O . TRP A 1 95 ? -11.829 11.564 1.064 1.00 87.00 95 TRP A O 1
ATOM 803 N N . THR A 1 96 ? -13.294 12.483 2.486 1.00 83.19 96 THR A N 1
ATOM 804 C CA . THR A 1 96 ? -14.420 11.606 2.115 1.00 83.19 96 THR A CA 1
ATOM 805 C C . THR A 1 96 ? -14.760 11.679 0.622 1.00 83.19 96 THR A C 1
ATOM 807 O O . THR A 1 96 ? -15.152 10.679 0.028 1.00 83.19 96 THR A O 1
ATOM 810 N N . LYS A 1 97 ? -14.590 12.849 -0.007 1.00 86.12 97 LYS A N 1
ATOM 811 C CA . LYS A 1 97 ? -14.942 13.057 -1.418 1.00 86.12 97 LYS A CA 1
ATOM 812 C C . LYS A 1 97 ? -13.803 12.728 -2.386 1.00 86.12 97 LYS A C 1
ATOM 814 O O . LYS A 1 97 ? -14.066 12.226 -3.474 1.00 86.12 97 LYS A O 1
ATOM 819 N N . TYR A 1 98 ? -12.556 13.024 -2.019 1.00 86.19 98 TYR A N 1
ATOM 820 C CA . TYR A 1 98 ? -11.433 13.027 -2.965 1.00 86.19 98 TYR A CA 1
ATOM 821 C C . TYR A 1 98 ? -10.359 11.973 -2.695 1.00 86.19 98 TYR A C 1
ATOM 823 O O . TYR A 1 98 ? -9.559 11.721 -3.590 1.00 86.19 98 TYR A O 1
ATOM 831 N N . ASN A 1 99 ? -10.333 11.317 -1.530 1.00 88.44 99 ASN A N 1
ATOM 832 C CA . ASN A 1 99 ? -9.278 10.347 -1.212 1.00 88.44 99 ASN A CA 1
ATOM 833 C C . ASN A 1 99 ? -9.246 9.170 -2.204 1.00 88.44 99 ASN A C 1
ATOM 835 O O . ASN A 1 99 ? -8.182 8.787 -2.681 1.00 88.44 99 ASN A O 1
ATOM 839 N N . TYR A 1 100 ? -10.417 8.646 -2.576 1.00 85.94 100 TYR A N 1
ATOM 840 C CA . TYR A 1 100 ? -10.509 7.566 -3.561 1.00 85.94 100 TYR A CA 1
ATOM 841 C C . TYR A 1 100 ? -10.065 8.015 -4.962 1.00 85.94 100 TYR A C 1
ATOM 843 O O . TYR A 1 100 ? -9.285 7.328 -5.616 1.00 85.94 100 TYR A O 1
ATOM 851 N N . VAL A 1 101 ? -10.503 9.203 -5.394 1.00 91.00 101 VAL A N 1
ATOM 852 C CA . VAL A 1 101 ? -10.126 9.775 -6.698 1.00 91.00 101 VAL A CA 1
ATOM 853 C C . VAL A 1 101 ? -8.621 10.028 -6.767 1.00 91.00 101 VAL A C 1
ATOM 855 O O . VAL A 1 101 ? -7.998 9.727 -7.778 1.00 91.00 101 VAL A O 1
ATOM 858 N N . LEU A 1 102 ? -8.020 10.529 -5.687 1.00 88.25 102 LEU A N 1
ATOM 859 C CA . LEU A 1 102 ? -6.579 10.738 -5.608 1.00 88.25 102 LEU A CA 1
ATOM 860 C C . LEU A 1 102 ? -5.809 9.415 -5.663 1.00 88.25 102 LEU A C 1
ATOM 862 O O . LEU A 1 102 ? -4.811 9.333 -6.369 1.00 88.25 102 LEU A O 1
ATOM 866 N N . SER A 1 103 ? -6.276 8.380 -4.960 1.00 88.50 103 SER A N 1
ATOM 867 C CA . SER A 1 103 ? -5.663 7.049 -5.028 1.00 88.50 103 SER A CA 1
ATOM 868 C C . SER A 1 103 ? -5.686 6.495 -6.454 1.00 88.50 103 SER A C 1
ATOM 870 O O . SER A 1 103 ? -4.672 5.986 -6.922 1.00 88.50 103 SER A O 1
ATOM 872 N N . ALA A 1 104 ? -6.813 6.630 -7.159 1.00 89.62 104 ALA A N 1
ATOM 873 C CA . ALA A 1 104 ? -6.927 6.219 -8.557 1.00 89.62 104 ALA A CA 1
ATOM 874 C C . ALA A 1 104 ? -6.027 7.062 -9.481 1.00 89.62 104 ALA A C 1
ATOM 876 O O . ALA A 1 104 ? -5.376 6.529 -10.378 1.00 89.62 104 ALA A O 1
ATOM 877 N N . ALA A 1 105 ? -5.941 8.372 -9.234 1.00 92.50 105 ALA A N 1
ATOM 878 C CA . ALA A 1 105 ? -5.067 9.268 -9.982 1.00 92.50 105 ALA A CA 1
ATOM 879 C C . ALA A 1 105 ? -3.586 8.900 -9.804 1.00 92.50 105 ALA A C 1
ATOM 881 O O . ALA A 1 105 ? -2.855 8.865 -10.790 1.00 92.50 105 ALA A O 1
ATOM 882 N N . LEU A 1 106 ? -3.149 8.573 -8.584 1.00 90.69 106 LEU A N 1
ATOM 883 C CA . LEU A 1 106 ? -1.778 8.138 -8.311 1.00 90.69 106 LEU A CA 1
ATOM 884 C C . LEU A 1 106 ? -1.436 6.834 -9.040 1.00 90.69 106 LEU A C 1
ATOM 886 O O . LEU A 1 106 ? -0.383 6.769 -9.668 1.00 90.69 106 LEU A O 1
ATOM 890 N N . ASP A 1 107 ? -2.329 5.843 -9.027 1.00 91.06 107 ASP A N 1
ATOM 891 C CA . ASP A 1 107 ? -2.117 4.571 -9.734 1.00 91.06 107 ASP A CA 1
ATOM 892 C C . ASP A 1 107 ? -2.010 4.780 -11.256 1.00 91.06 107 ASP A C 1
ATOM 894 O O . ASP A 1 107 ? -1.052 4.345 -11.901 1.00 91.06 107 ASP A O 1
ATOM 898 N N . SER A 1 108 ? -2.917 5.581 -11.825 1.00 93.31 108 SER A N 1
ATOM 899 C CA . SER A 1 108 ? -2.843 5.958 -13.242 1.00 93.31 108 SER A CA 1
ATOM 900 C C . SER A 1 108 ? -1.588 6.778 -13.576 1.00 93.31 108 SER A C 1
ATOM 902 O O . SER A 1 108 ? -0.989 6.595 -14.635 1.00 93.31 108 SER A O 1
ATOM 904 N N . GLY A 1 109 ? -1.140 7.642 -12.661 1.00 92.56 109 GLY A N 1
ATOM 905 C CA . GLY A 1 109 ? 0.064 8.453 -12.815 1.00 92.56 109 GLY A CA 1
ATOM 906 C C . GLY A 1 109 ? 1.335 7.610 -12.837 1.00 92.56 109 GLY A C 1
ATOM 907 O O . GLY A 1 109 ? 2.210 7.868 -13.659 1.00 92.56 109 GLY A O 1
ATOM 908 N N . VAL A 1 110 ? 1.420 6.569 -12.001 1.00 91.38 110 VAL A N 1
ATOM 909 C CA . VAL A 1 110 ? 2.535 5.607 -12.020 1.00 91.38 110 VAL A CA 1
ATOM 910 C C . VAL A 1 110 ? 2.578 4.858 -13.351 1.00 91.38 110 VAL A C 1
ATOM 912 O O . VAL A 1 110 ? 3.650 4.740 -13.945 1.00 91.38 110 VAL A O 1
ATOM 915 N N . ALA A 1 111 ? 1.427 4.417 -13.866 1.00 91.88 111 ALA A N 1
ATOM 916 C CA . ALA A 1 111 ? 1.356 3.758 -15.170 1.00 91.88 111 ALA A CA 1
ATOM 917 C C . ALA A 1 111 ? 1.836 4.678 -16.308 1.00 91.88 111 ALA A C 1
ATOM 919 O O . ALA A 1 111 ? 2.655 4.272 -17.134 1.00 91.88 111 ALA A O 1
ATOM 920 N N . ILE A 1 112 ? 1.388 5.938 -16.323 1.00 94.31 112 ILE A N 1
ATOM 921 C CA . ILE A 1 112 ? 1.814 6.935 -17.317 1.00 94.31 112 ILE A CA 1
ATOM 922 C C . ILE A 1 112 ? 3.312 7.238 -17.181 1.00 94.31 112 ILE A C 1
ATOM 924 O O . ILE A 1 112 ? 4.026 7.263 -18.184 1.00 94.31 112 ILE A O 1
ATOM 928 N N . ALA A 1 113 ? 3.812 7.425 -15.957 1.00 92.25 113 ALA A N 1
ATOM 929 C CA . ALA A 1 113 ? 5.230 7.659 -15.702 1.00 92.25 113 ALA A CA 1
ATOM 930 C C . ALA A 1 113 ? 6.094 6.490 -16.198 1.00 92.25 113 ALA A C 1
ATOM 932 O O . ALA A 1 113 ? 7.137 6.723 -16.804 1.00 92.25 113 ALA A O 1
ATOM 933 N N . GLY A 1 114 ? 5.635 5.247 -16.022 1.00 89.50 114 GLY A N 1
ATOM 934 C CA . GLY A 1 114 ? 6.303 4.058 -16.555 1.00 89.50 114 GLY A CA 1
ATOM 935 C C . GLY A 1 114 ? 6.455 4.092 -18.077 1.00 89.50 114 GLY A C 1
ATOM 936 O O . GLY A 1 114 ? 7.535 3.803 -18.589 1.00 89.50 114 GLY A O 1
ATOM 937 N N . ILE A 1 115 ? 5.417 4.523 -18.802 1.00 91.75 115 ILE A N 1
ATOM 938 C CA . ILE A 1 115 ? 5.466 4.682 -20.265 1.00 91.75 115 ILE A CA 1
ATOM 939 C C . ILE A 1 115 ? 6.489 5.757 -20.658 1.00 91.75 115 ILE A C 1
ATOM 941 O O . ILE A 1 115 ? 7.303 5.539 -21.555 1.00 91.75 115 ILE A O 1
ATOM 945 N N . VAL A 1 116 ? 6.489 6.902 -19.971 1.00 90.56 116 VAL A N 1
ATOM 946 C CA . VAL A 1 116 ? 7.435 7.998 -20.240 1.00 90.56 116 VAL A CA 1
ATOM 947 C C . VAL A 1 116 ? 8.879 7.556 -19.990 1.00 90.56 116 VAL A C 1
ATOM 949 O O . VAL A 1 116 ? 9.742 7.780 -20.836 1.00 90.56 116 VAL A O 1
ATOM 952 N N . ILE A 1 117 ? 9.142 6.888 -18.864 1.00 86.94 117 ILE A N 1
ATOM 953 C CA . ILE A 1 117 ? 10.469 6.363 -18.508 1.00 86.94 117 ILE A CA 1
ATOM 954 C C . ILE A 1 117 ? 10.932 5.324 -19.534 1.00 86.94 117 ILE A C 1
ATOM 956 O O . ILE A 1 117 ? 12.096 5.341 -19.932 1.00 86.94 117 ILE A O 1
ATOM 960 N N . PHE A 1 118 ? 10.035 4.453 -20.003 1.00 85.12 118 PHE A N 1
ATOM 961 C CA . PHE A 1 118 ? 10.349 3.460 -21.029 1.00 85.12 118 PHE A CA 1
ATOM 962 C C . PHE A 1 118 ? 10.840 4.118 -22.326 1.00 85.12 118 PHE A C 1
ATOM 964 O O . PHE A 1 118 ? 11.913 3.774 -22.822 1.00 85.12 118 PHE A O 1
ATOM 971 N N . PHE A 1 119 ? 10.113 5.109 -22.847 1.00 85.56 119 PHE A N 1
ATOM 972 C CA . PHE A 1 119 ? 10.533 5.814 -24.062 1.00 85.56 119 PHE A CA 1
ATOM 973 C C . PHE A 1 119 ? 11.785 6.677 -23.859 1.00 85.56 119 PHE A C 1
ATOM 975 O O . PHE A 1 119 ? 12.576 6.819 -24.786 1.00 85.56 119 PHE A O 1
ATOM 982 N N . ALA A 1 120 ? 11.991 7.228 -22.662 1.00 83.69 120 ALA A N 1
ATOM 983 C CA . ALA A 1 120 ? 13.158 8.054 -22.368 1.00 83.69 120 ALA A CA 1
ATOM 984 C C . ALA A 1 120 ? 14.455 7.240 -22.206 1.00 83.69 120 ALA A C 1
ATOM 986 O O . ALA A 1 120 ? 15.498 7.673 -22.691 1.00 83.69 120 ALA A O 1
ATOM 987 N N . PHE A 1 121 ? 14.399 6.081 -21.536 1.00 78.12 121 PHE A N 1
ATOM 988 C CA . PHE A 1 121 ? 15.598 5.356 -21.083 1.00 78.12 121 PHE A CA 1
ATOM 989 C C . PHE A 1 121 ? 15.721 3.914 -21.568 1.00 78.12 121 PHE A C 1
ATOM 991 O O . PHE A 1 121 ? 16.829 3.393 -21.597 1.00 78.12 121 PHE A O 1
ATOM 998 N N . GLN A 1 122 ? 14.622 3.236 -21.912 1.00 74.25 122 GLN A N 1
ATOM 999 C CA . GLN A 1 122 ? 14.697 1.860 -22.426 1.00 74.25 122 GLN A CA 1
ATOM 1000 C C . GLN A 1 122 ? 14.701 1.806 -23.954 1.00 74.25 122 GLN A C 1
ATOM 1002 O O . GLN A 1 122 ? 15.312 0.912 -24.530 1.00 74.25 122 GLN A O 1
ATOM 1007 N N . TYR A 1 123 ? 14.048 2.763 -24.619 1.00 78.06 123 TYR A N 1
ATOM 1008 C CA . TYR A 1 123 ? 14.030 2.842 -26.082 1.00 78.06 123 TYR A CA 1
ATOM 1009 C C . TYR A 1 123 ? 15.363 3.338 -26.670 1.00 78.06 123 TYR A C 1
ATOM 1011 O O . TYR A 1 123 ? 15.784 2.884 -27.734 1.00 78.06 123 TYR A O 1
ATOM 1019 N N . HIS A 1 124 ? 16.061 4.226 -25.960 1.00 72.38 124 HIS A N 1
ATOM 1020 C CA . HIS A 1 124 ? 17.440 4.609 -26.259 1.00 72.38 124 HIS A CA 1
ATOM 1021 C C . HIS A 1 124 ? 18.343 4.055 -25.154 1.00 72.38 124 HIS A C 1
ATOM 1023 O O . HIS A 1 124 ? 18.024 4.302 -23.996 1.00 72.38 124 HIS A O 1
ATOM 1029 N N . PRO A 1 125 ? 19.440 3.332 -25.458 1.00 68.00 125 PRO A N 1
ATOM 1030 C CA . PRO A 1 125 ? 20.306 2.710 -24.453 1.00 68.00 125 PRO A CA 1
ATOM 1031 C C . PRO A 1 125 ? 21.144 3.771 -23.721 1.00 68.00 125 PRO A C 1
ATOM 1033 O O . PRO A 1 125 ? 22.343 3.919 -23.948 1.00 68.00 125 PRO A O 1
ATOM 1036 N N . VAL A 1 126 ? 20.483 4.564 -22.882 1.00 69.75 126 VAL A N 1
ATOM 1037 C CA . VAL A 1 126 ? 21.081 5.612 -22.059 1.00 69.75 126 VAL A CA 1
ATOM 1038 C C . VAL A 1 126 ? 21.115 5.097 -20.630 1.00 69.75 126 VAL A C 1
ATOM 1040 O O . VAL A 1 126 ? 20.094 5.031 -19.949 1.00 69.75 126 VAL A O 1
ATOM 1043 N N . GLU A 1 127 ? 22.304 4.722 -20.172 1.00 68.31 127 GLU A N 1
ATOM 1044 C CA . GLU A 1 127 ? 22.516 4.276 -18.799 1.00 68.31 127 GLU A CA 1
ATOM 1045 C C . GLU A 1 127 ? 22.664 5.492 -17.873 1.00 68.31 127 GLU A C 1
ATOM 1047 O O . GLU A 1 127 ? 23.638 6.241 -17.950 1.00 68.31 127 GLU A O 1
ATOM 1052 N N . LEU A 1 128 ? 21.679 5.709 -16.995 1.00 68.06 128 LEU A N 1
ATOM 1053 C CA . LEU A 1 128 ? 21.760 6.703 -15.924 1.00 68.06 128 LEU A CA 1
ATOM 1054 C C . LEU A 1 128 ? 22.211 6.050 -14.615 1.00 68.06 128 LEU A C 1
ATOM 1056 O O . LEU A 1 128 ? 21.436 5.334 -13.971 1.00 68.06 128 LEU A O 1
ATOM 1060 N N . ASP A 1 129 ? 23.431 6.368 -14.175 1.00 68.19 129 ASP A N 1
ATOM 1061 C CA . ASP A 1 129 ? 23.889 6.041 -12.823 1.00 68.19 129 ASP A CA 1
ATOM 1062 C C . ASP A 1 129 ? 23.294 7.032 -11.808 1.00 68.19 129 ASP A C 1
ATOM 1064 O O . ASP A 1 129 ? 23.795 8.137 -11.597 1.00 68.19 129 ASP A O 1
ATOM 1068 N N . TRP A 1 130 ? 22.177 6.648 -11.193 1.00 71.06 130 TRP A N 1
ATOM 1069 C CA . TRP A 1 130 ? 21.441 7.444 -10.210 1.00 71.06 130 TRP A CA 1
ATOM 1070 C C . TRP A 1 130 ? 21.116 6.594 -8.979 1.00 71.06 130 TRP A C 1
ATOM 1072 O O . TRP A 1 130 ? 21.075 5.367 -9.047 1.00 71.06 130 TRP A O 1
ATOM 1082 N N . TRP A 1 131 ? 20.860 7.231 -7.835 1.00 66.12 131 TRP A N 1
ATOM 1083 C CA . TRP A 1 131 ? 20.580 6.534 -6.570 1.00 66.12 131 TRP A CA 1
ATOM 1084 C C . TRP A 1 131 ? 19.340 5.628 -6.612 1.00 66.12 131 TRP A C 1
ATOM 1086 O O . TRP A 1 131 ? 19.259 4.697 -5.827 1.00 66.12 131 TRP A O 1
ATOM 1096 N N . GLY A 1 132 ? 18.408 5.869 -7.537 1.00 64.06 132 GLY A N 1
ATOM 1097 C CA . GLY A 1 132 ? 17.254 5.000 -7.806 1.00 64.06 132 GLY A CA 1
ATOM 1098 C C . GLY A 1 132 ? 17.512 3.852 -8.795 1.00 64.06 132 GLY A C 1
ATOM 1099 O O . GLY A 1 132 ? 16.685 2.952 -8.890 1.00 64.06 132 GLY A O 1
ATOM 1100 N N . THR A 1 133 ? 18.636 3.867 -9.521 1.00 64.88 133 THR A N 1
ATOM 1101 C CA . THR A 1 133 ? 19.064 2.775 -10.424 1.00 64.88 133 THR A CA 1
ATOM 1102 C C . THR A 1 133 ? 19.999 1.793 -9.707 1.00 64.88 133 THR A C 1
ATOM 1104 O O . THR A 1 133 ? 20.167 0.651 -10.133 1.00 64.88 133 THR A O 1
ATOM 1107 N N . LYS A 1 134 ? 20.617 2.221 -8.599 1.00 65.00 134 LYS A N 1
ATOM 1108 C CA . LYS A 1 134 ? 21.492 1.385 -7.772 1.00 65.00 134 LYS A CA 1
ATOM 1109 C C . LYS A 1 134 ? 20.633 0.417 -6.964 1.00 65.00 134 LYS A C 1
ATOM 1111 O O . LYS A 1 134 ? 19.812 0.842 -6.161 1.00 65.00 134 LYS A O 1
ATOM 1116 N N . GLY A 1 135 ? 20.815 -0.886 -7.179 1.00 58.81 135 GLY A N 1
ATOM 1117 C CA . GLY A 1 135 ? 20.188 -1.899 -6.334 1.00 58.81 135 GLY A CA 1
ATOM 1118 C C . GLY A 1 135 ? 20.637 -1.737 -4.879 1.00 58.81 135 GLY A C 1
ATOM 1119 O O . GLY A 1 135 ? 21.808 -1.460 -4.623 1.00 58.81 135 GLY A O 1
ATOM 1120 N N . ASP A 1 136 ? 19.727 -1.963 -3.930 1.00 55.81 136 ASP A N 1
ATOM 1121 C CA . ASP A 1 136 ? 19.964 -1.839 -2.477 1.00 55.81 136 ASP A CA 1
ATOM 1122 C C . ASP A 1 136 ? 20.999 -2.841 -1.912 1.00 55.81 136 ASP A C 1
ATOM 1124 O O . ASP A 1 136 ? 21.188 -2.954 -0.700 1.00 55.81 136 ASP A O 1
ATOM 1128 N N . CYS A 1 137 ? 21.702 -3.577 -2.772 1.00 49.94 137 CYS A N 1
ATOM 1129 C CA . CYS A 1 137 ? 22.827 -4.420 -2.405 1.00 49.94 137 CYS A CA 1
ATOM 1130 C C . CYS A 1 137 ? 24.066 -4.040 -3.212 1.00 49.94 137 CYS A C 1
ATOM 1132 O O . CYS A 1 137 ? 24.136 -4.234 -4.426 1.00 49.94 137 CYS A O 1
ATOM 1134 N N . ALA A 1 138 ? 25.100 -3.594 -2.501 1.00 47.22 138 ALA A N 1
ATOM 1135 C CA . ALA A 1 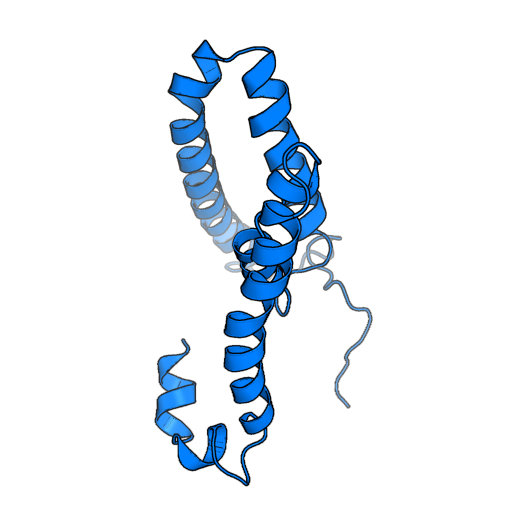138 ? 26.455 -3.667 -3.011 1.00 47.22 138 ALA A CA 1
ATOM 1136 C C . ALA A 1 138 ? 26.838 -5.153 -3.158 1.00 47.22 138 ALA A C 1
ATOM 1138 O O . ALA A 1 138 ? 27.017 -5.851 -2.167 1.00 47.22 138 ALA A O 1
ATOM 1139 N N . ASN A 1 139 ? 26.987 -5.613 -4.401 1.00 46.06 139 ASN A N 1
ATOM 1140 C CA . ASN A 1 139 ? 27.673 -6.854 -4.778 1.00 46.06 139 ASN A CA 1
ATOM 1141 C C . ASN A 1 139 ? 27.083 -8.186 -4.269 1.00 46.06 139 ASN A C 1
ATOM 1143 O O . ASN A 1 139 ? 27.685 -8.860 -3.440 1.00 46.06 139 ASN A O 1
ATOM 1147 N N . PHE A 1 140 ? 26.047 -8.687 -4.943 1.00 43.16 140 PHE A N 1
ATOM 1148 C CA . PHE A 1 140 ? 26.052 -10.105 -5.326 1.00 43.16 140 PHE A CA 1
ATOM 1149 C C . PHE A 1 140 ? 26.458 -10.202 -6.799 1.00 43.16 140 PHE A C 1
ATOM 1151 O O . PHE A 1 140 ? 25.650 -10.471 -7.682 1.00 43.16 140 PHE A O 1
ATOM 1158 N N . LYS A 1 141 ? 27.745 -9.940 -7.067 1.00 36.53 141 LYS A N 1
ATOM 1159 C CA . LYS A 1 141 ? 28.397 -10.545 -8.229 1.00 36.53 141 LYS A CA 1
ATOM 1160 C C . LYS A 1 141 ? 28.464 -12.035 -7.918 1.00 36.53 141 LYS A C 1
ATOM 1162 O O . LYS A 1 141 ? 29.255 -12.450 -7.076 1.00 36.53 141 LYS A O 1
ATOM 1167 N N . THR A 1 142 ? 27.569 -12.805 -8.519 1.00 36.50 142 THR A N 1
ATOM 1168 C CA . THR A 1 142 ? 27.694 -14.258 -8.590 1.00 36.50 142 THR A CA 1
ATOM 1169 C C . THR A 1 142 ? 29.055 -14.584 -9.199 1.00 36.50 142 THR A C 1
ATOM 1171 O O . THR A 1 142 ? 29.359 -14.121 -10.301 1.00 36.50 142 THR A O 1
ATOM 1174 N N . LEU A 1 143 ? 29.872 -15.307 -8.430 1.00 34.34 143 LEU A N 1
ATOM 1175 C CA . LEU A 1 143 ? 30.933 -16.163 -8.958 1.00 34.34 143 LEU A CA 1
ATOM 1176 C C . LEU A 1 143 ? 30.350 -17.152 -9.974 1.00 34.34 143 LEU A C 1
ATOM 1178 O O . LEU A 1 143 ? 29.172 -17.541 -9.786 1.00 34.34 143 LEU A O 1
#

Organism: NCBI:txid1712513

Mean predicted aligned error: 14.31 Å

Foldseek 3Di:
DVCVVDVPCDCCQCCNPPHPNVVVVVVVVVLVCVVVVLVVVCVVDPPDPSVVDPPNVVVVVCVPVVPDDPVPVVVCVVVCCCLVPVCCVPPVVCSVPCVVVVVVVVVVVVVVVVVVCCVVDVVDPDDDPDPVVDDPDDDPPPD

Sequence (143 aa):
SASVIWGVIGPNRMFGSEGYYSSLLWWFLVGLLVPVPFWLLSRRFPGTWLQYIHTPVILGATAIMPPAQPVMYPTWFLVGFIFQFVIYRYRHQWWTKYNYVLSAALDSGVAIAGIVIFFAFQYHPVELDWWGTKGDCANFKTL

Solvent-accessible surface area (backbone atoms only — not comparable to full-atom values): 8680 Å² total; per-residue (Å²): 125,66,67,64,60,62,65,73,61,39,67,60,57,42,57,28,97,87,14,90,45,35,72,58,57,54,49,56,56,48,64,64,51,56,51,52,61,55,52,53,50,37,69,73,48,78,90,46,79,64,69,75,61,56,57,69,60,54,55,55,62,55,69,60,50,90,82,54,60,84,67,52,58,60,49,51,50,51,53,47,44,45,56,66,51,51,42,39,72,78,39,44,75,56,40,78,72,40,48,67,57,50,54,53,50,51,54,54,46,51,56,53,49,51,54,52,49,39,61,65,38,65,72,40,96,56,87,69,95,44,84,88,66,52,66,100,59,90,76,85,74,79,127

Radius of gyration: 22.12 Å; Cα contacts (8 Å, |Δi|>4): 45; chains: 1; bounding box: 46×54×55 Å

pLDDT: mean 70.25, std 13.64, range [34.34, 94.31]